Protein AF-A0A5C6YRK9-F1 (afdb_monomer)

Foldseek 3Di:
DFKDKAFDDDDDDPPDDDPPVSVVVVVVVQVVVVVVQKHWDDKDKDKDWDAFDCPPPNPDGDHTDIDITIMTMIGGD

Solvent-accessible surface area (backbone atoms only — not comparable to full-atom values): 4756 Å² total; per-residue (Å²): 126,66,63,49,77,44,83,58,82,86,87,77,67,96,87,54,72,74,64,63,57,53,51,50,55,52,49,55,52,51,50,58,40,41,78,71,49,31,39,83,73,49,78,44,80,46,78,43,81,44,74,42,60,76,44,94,56,93,84,50,78,48,69,71,41,78,47,74,45,43,30,41,35,27,34,56,107

Secondary structure (DSSP, 8-state):
--EEEEE------TTS-HHHHHHHHHHHHHHHHHHTTEEEEEEEEEEEEE---B-SSTT-BPPPEEEEEEEEEEEE-

Radius of gyration: 17.53 Å; Cα contacts (8 Å, |Δi|>4): 106; chains: 1; bounding box: 26×40×44 Å

pLDDT: mean 83.32, std 14.99, range [54.03, 98.38]

Organism: NCBI:txid153267

Structure (mmCIF, N/CA/C/O backbone):
data_AF-A0A5C6YRK9-F1
#
_entry.id   AF-A0A5C6YRK9-F1
#
loop_
_atom_site.group_PDB
_atom_site.id
_atom_site.type_symbol
_atom_site.label_atom_id
_atom_site.label_alt_id
_atom_site.label_comp_id
_atom_site.label_asym_id
_atom_site.label_entity_id
_atom_site.label_seq_id
_atom_site.pdbx_PDB_ins_code
_atom_site.Cartn_x
_atom_site.Cartn_y
_atom_site.Cartn_z
_atom_site.occupancy
_atom_site.B_iso_or_equiv
_atom_site.auth_seq_id
_atom_site.auth_comp_id
_atom_site.auth_asym_id
_atom_site.auth_atom_id
_atom_site.pdbx_PDB_model_num
ATOM 1 N N . MET A 1 1 ? -14.674 -9.661 4.493 1.00 81.56 1 MET A N 1
ATOM 2 C CA . MET A 1 1 ? -13.262 -10.039 4.252 1.00 81.56 1 MET A CA 1
ATOM 3 C C . MET A 1 1 ? -12.371 -9.384 5.297 1.00 81.56 1 MET A C 1
ATOM 5 O O . MET A 1 1 ? -12.658 -8.250 5.662 1.00 81.56 1 MET A O 1
ATOM 9 N N . LYS A 1 2 ? -11.342 -10.097 5.785 1.00 93.94 2 LYS A N 1
ATOM 10 C CA . LYS A 1 2 ? -10.398 -9.608 6.812 1.00 93.94 2 LYS A CA 1
ATOM 11 C C . LYS A 1 2 ? -9.277 -8.743 6.222 1.00 93.94 2 LYS A C 1
ATOM 13 O O . LYS A 1 2 ? -8.906 -7.743 6.824 1.00 93.94 2 LYS A O 1
ATOM 18 N N . TYR A 1 3 ? -8.792 -9.102 5.036 1.00 97.19 3 TYR A N 1
ATOM 19 C CA . TYR A 1 3 ? -7.698 -8.418 4.346 1.00 97.19 3 TYR A CA 1
ATOM 20 C C . TYR A 1 3 ? -8.136 -7.915 2.971 1.00 97.19 3 TYR A C 1
ATOM 22 O O . TYR A 1 3 ? -9.053 -8.476 2.364 1.00 97.19 3 TYR A O 1
ATOM 30 N N . LYS A 1 4 ? -7.449 -6.883 2.484 1.00 97.06 4 LYS A N 1
ATOM 31 C CA . LYS A 1 4 ? -7.525 -6.373 1.113 1.00 97.06 4 LYS A CA 1
ATOM 32 C C . LYS A 1 4 ? -6.108 -6.253 0.567 1.00 97.06 4 LYS A C 1
ATOM 34 O O . LYS A 1 4 ? -5.237 -5.724 1.250 1.00 97.06 4 LYS A O 1
ATOM 39 N N . VAL A 1 5 ? -5.888 -6.746 -0.647 1.00 96.94 5 VAL A N 1
ATOM 40 C CA . VAL A 1 5 ? -4.584 -6.729 -1.319 1.00 96.94 5 VAL A CA 1
ATOM 41 C C . VAL A 1 5 ? -4.763 -6.066 -2.675 1.00 96.94 5 VAL A C 1
ATOM 43 O O . VAL A 1 5 ? -5.680 -6.431 -3.410 1.00 96.94 5 VAL A O 1
ATOM 46 N N . ILE A 1 6 ? -3.933 -5.073 -2.986 1.00 95.44 6 ILE A N 1
ATOM 47 C CA . ILE A 1 6 ? -4.014 -4.317 -4.242 1.00 95.44 6 ILE A CA 1
ATOM 48 C C . ILE A 1 6 ? -2.629 -4.169 -4.877 1.00 95.44 6 ILE A C 1
ATOM 50 O O . ILE A 1 6 ? -1.657 -3.992 -4.142 1.00 95.44 6 ILE A O 1
ATOM 54 N N . PRO A 1 7 ? -2.516 -4.189 -6.214 1.00 93.62 7 PRO A N 1
ATOM 55 C CA . PRO A 1 7 ? -1.253 -3.918 -6.884 1.00 93.62 7 PRO A CA 1
ATOM 56 C C . PRO A 1 7 ? -0.846 -2.454 -6.716 1.00 93.62 7 PRO A C 1
ATOM 58 O O . PRO A 1 7 ? -1.678 -1.548 -6.797 1.00 93.62 7 PRO A O 1
ATOM 61 N N . PHE A 1 8 ? 0.4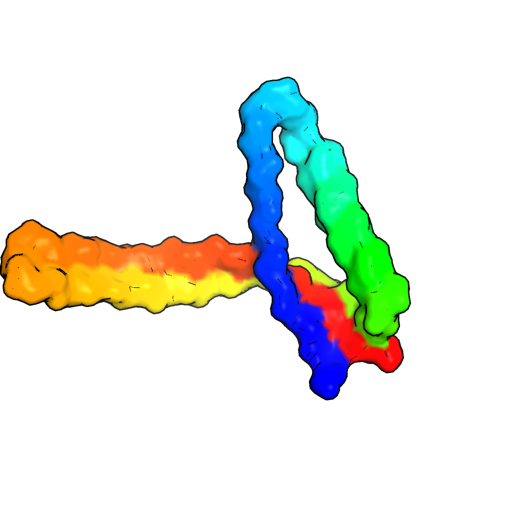49 -2.233 -6.517 1.00 92.38 8 PHE A N 1
ATOM 62 C CA . PHE A 1 8 ? 1.067 -0.917 -6.545 1.00 92.38 8 PHE A CA 1
ATOM 63 C C . PHE A 1 8 ? 2.104 -0.865 -7.662 1.00 92.38 8 PHE A C 1
ATOM 65 O O . PHE A 1 8 ? 3.170 -1.475 -7.588 1.00 92.38 8 PHE A O 1
ATOM 72 N N . SER A 1 9 ? 1.762 -0.122 -8.709 1.00 83.25 9 SER A N 1
ATOM 73 C CA . SER A 1 9 ? 2.637 0.183 -9.834 1.00 83.25 9 SER A CA 1
ATOM 74 C C . SER A 1 9 ? 2.741 1.693 -9.967 1.00 83.25 9 SER A C 1
ATOM 76 O O . SER A 1 9 ? 1.715 2.366 -10.095 1.00 83.25 9 SER A O 1
ATOM 78 N N . THR A 1 10 ? 3.958 2.222 -9.970 1.00 74.50 10 THR A N 1
ATOM 79 C CA . THR A 1 10 ? 4.201 3.634 -10.263 1.00 74.50 10 THR A CA 1
ATOM 80 C C . THR A 1 10 ? 4.658 3.781 -11.705 1.00 74.50 10 THR A C 1
ATOM 82 O O . THR A 1 10 ? 5.463 2.996 -12.203 1.00 74.50 10 THR A O 1
ATOM 85 N N . TYR A 1 11 ? 4.115 4.780 -12.395 1.00 66.62 11 TYR A N 1
ATOM 86 C CA . TYR A 1 11 ? 4.594 5.187 -13.711 1.00 66.62 11 TYR A CA 1
ATOM 87 C C . TYR A 1 11 ? 5.415 6.458 -13.523 1.00 66.62 11 TYR A C 1
ATOM 89 O O . TYR A 1 11 ? 4.901 7.455 -13.010 1.00 66.62 11 TYR A O 1
ATOM 97 N N . ILE A 1 12 ? 6.696 6.406 -13.876 1.00 64.62 12 ILE A N 1
ATOM 98 C CA . ILE A 1 12 ? 7.634 7.508 -13.661 1.00 64.62 12 ILE A CA 1
ATOM 99 C C . ILE A 1 12 ? 8.159 7.933 -15.035 1.00 64.62 12 ILE A C 1
ATOM 101 O O . ILE A 1 12 ? 8.818 7.149 -15.712 1.00 64.62 12 ILE A O 1
ATOM 105 N N . ASP A 1 13 ? 7.860 9.165 -15.458 1.00 61.69 13 ASP A N 1
ATOM 106 C CA . ASP A 1 13 ? 8.599 9.812 -16.550 1.00 61.69 13 ASP A CA 1
ATOM 107 C C . ASP A 1 13 ? 9.958 10.247 -15.982 1.00 61.69 13 ASP A C 1
ATOM 109 O O . ASP A 1 13 ? 10.030 10.842 -14.905 1.00 61.69 13 ASP A O 1
ATOM 113 N N . HIS A 1 14 ? 11.042 9.948 -16.697 1.00 59.94 14 HIS A N 1
ATOM 114 C CA . HIS A 1 14 ? 12.438 10.059 -16.256 1.00 59.94 14 HIS A CA 1
ATOM 115 C C . HIS A 1 14 ? 12.866 11.494 -15.865 1.00 59.94 14 HIS A C 1
ATOM 117 O O . HIS A 1 14 ? 13.992 11.709 -15.423 1.00 59.94 14 HIS A O 1
ATOM 123 N N . ARG A 1 15 ? 11.988 12.488 -16.050 1.00 61.09 15 ARG A N 1
ATOM 124 C CA . ARG A 1 15 ? 12.263 13.927 -15.945 1.00 61.09 15 ARG A CA 1
ATOM 125 C C . ARG A 1 15 ? 11.885 14.574 -14.609 1.00 61.09 15 ARG A C 1
ATOM 127 O O . ARG A 1 15 ? 12.257 15.723 -14.390 1.00 61.09 15 ARG A O 1
ATOM 134 N N . ALA A 1 16 ? 11.179 13.883 -13.713 1.00 55.72 16 ALA A N 1
ATOM 135 C CA . ALA A 1 16 ? 10.741 14.448 -12.434 1.00 55.72 16 ALA A CA 1
ATOM 136 C C . ALA A 1 16 ? 11.304 13.664 -11.235 1.00 55.72 16 ALA A C 1
ATOM 138 O O . ALA A 1 16 ? 11.416 12.443 -11.275 1.00 55.72 16 ALA A O 1
ATOM 139 N N . GLY A 1 17 ? 11.679 14.377 -10.166 1.00 56.59 17 GLY A N 1
ATOM 140 C CA . GLY A 1 17 ? 12.378 13.838 -8.991 1.00 56.59 17 GLY A CA 1
ATOM 141 C C . GLY A 1 17 ? 11.816 12.506 -8.464 1.00 56.59 17 GLY A C 1
ATOM 142 O O . GLY A 1 17 ? 10.680 12.430 -7.995 1.00 56.59 17 GLY A O 1
ATOM 143 N N . PHE A 1 18 ? 12.671 11.480 -8.522 1.00 72.38 18 PHE A N 1
ATOM 144 C CA . PHE A 1 18 ? 12.370 10.045 -8.450 1.00 72.38 18 PHE A CA 1
ATOM 145 C C . PHE A 1 18 ? 11.600 9.563 -7.208 1.00 72.38 18 PHE A C 1
ATOM 147 O O . PHE A 1 18 ? 10.677 8.765 -7.329 1.00 72.38 18 PHE A O 1
ATOM 154 N N . SER A 1 19 ? 11.977 9.996 -6.004 1.00 76.19 19 SER A N 1
ATOM 155 C CA . SER A 1 19 ? 11.464 9.401 -4.757 1.00 76.19 19 SER A CA 1
ATOM 156 C C . SER A 1 19 ? 10.237 10.119 -4.198 1.00 76.19 19 SER A C 1
ATOM 158 O O . SER A 1 19 ? 9.332 9.478 -3.665 1.00 76.19 19 SER A O 1
ATOM 160 N N . LYS A 1 20 ? 10.168 11.447 -4.351 1.00 83.19 20 LYS A N 1
ATOM 161 C CA . LYS A 1 20 ? 9.083 12.264 -3.789 1.00 83.19 20 LYS A CA 1
ATOM 162 C C . LYS A 1 20 ? 7.738 11.972 -4.455 1.00 83.19 20 LYS A C 1
ATOM 164 O O . LYS A 1 20 ? 6.731 11.870 -3.763 1.00 83.19 20 LYS A O 1
ATOM 169 N N . LEU A 1 21 ? 7.718 11.821 -5.780 1.00 84.56 21 LEU A N 1
ATOM 170 C CA . LEU A 1 21 ? 6.484 11.524 -6.515 1.00 84.56 21 LEU A CA 1
ATOM 171 C C . LEU A 1 21 ? 5.950 10.126 -6.196 1.00 84.56 21 LEU A C 1
ATOM 173 O O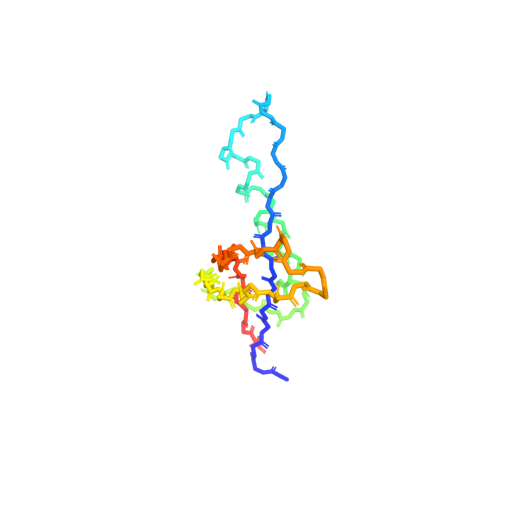 . LEU A 1 21 ? 4.749 9.963 -6.000 1.00 84.56 21 LEU A O 1
ATOM 177 N N . VAL A 1 22 ? 6.841 9.141 -6.079 1.00 85.69 22 VAL A N 1
ATOM 178 C CA . VAL A 1 22 ? 6.483 7.776 -5.669 1.00 85.69 22 VAL A CA 1
ATOM 179 C C . VAL A 1 22 ? 5.910 7.768 -4.252 1.00 85.69 22 VAL A C 1
ATOM 181 O O . VAL A 1 22 ? 4.862 7.166 -4.025 1.00 85.69 22 VAL A O 1
ATOM 184 N N . ALA A 1 23 ? 6.553 8.473 -3.315 1.00 89.31 23 ALA A N 1
ATOM 185 C CA . ALA A 1 23 ? 6.065 8.593 -1.944 1.00 89.31 23 ALA A CA 1
ATOM 186 C C . ALA A 1 23 ? 4.675 9.246 -1.887 1.00 89.31 23 ALA A C 1
ATOM 188 O O . ALA A 1 23 ? 3.790 8.727 -1.212 1.00 89.31 23 ALA A O 1
ATOM 189 N N . LEU A 1 24 ? 4.455 10.321 -2.653 1.00 91.25 24 LEU A N 1
ATOM 190 C CA . LEU A 1 24 ? 3.162 11.003 -2.715 1.00 91.25 24 LEU A CA 1
ATOM 191 C C . LEU A 1 24 ? 2.056 10.098 -3.283 1.00 91.25 24 LEU A C 1
ATOM 193 O O . LEU A 1 24 ? 0.960 10.049 -2.732 1.00 91.25 24 LEU A O 1
ATOM 197 N N . GLN A 1 25 ? 2.332 9.358 -4.361 1.00 89.81 25 GLN A N 1
ATOM 198 C CA . GLN A 1 25 ? 1.366 8.416 -4.941 1.00 89.81 25 GLN A CA 1
ATOM 199 C C . GLN A 1 25 ? 1.009 7.293 -3.961 1.00 89.81 25 GLN A C 1
ATOM 201 O O . GLN A 1 25 ? -0.158 6.910 -3.850 1.00 89.81 25 GLN A O 1
ATOM 206 N N . LEU A 1 26 ? 2.002 6.778 -3.232 1.00 93.31 26 LEU A N 1
ATOM 207 C CA . LEU A 1 26 ? 1.781 5.767 -2.204 1.00 93.31 26 LEU A CA 1
ATOM 208 C C . LEU A 1 26 ? 0.922 6.317 -1.055 1.00 93.31 26 LEU A C 1
ATOM 210 O O . LEU A 1 26 ? -0.052 5.677 -0.660 1.00 93.31 26 LEU A O 1
ATOM 214 N N . GLU A 1 27 ? 1.244 7.512 -0.557 1.00 95.50 27 GLU A N 1
ATOM 215 C CA . GLU A 1 27 ? 0.498 8.193 0.506 1.00 95.50 27 GLU A CA 1
ATOM 216 C C . GLU A 1 27 ? -0.964 8.437 0.108 1.00 95.50 27 GLU A C 1
ATOM 218 O O . GLU A 1 27 ? -1.880 8.072 0.847 1.00 95.50 27 GLU A O 1
ATOM 223 N N . GLN A 1 28 ? -1.205 8.972 -1.092 1.00 95.25 28 GLN A N 1
ATOM 224 C CA . GLN A 1 28 ? -2.554 9.199 -1.620 1.00 95.25 28 GLN A CA 1
ATOM 225 C C . GLN A 1 28 ? -3.373 7.906 -1.678 1.00 95.25 28 GLN A C 1
ATOM 227 O O . GLN A 1 28 ? -4.559 7.896 -1.336 1.00 95.25 28 GLN A O 1
ATOM 232 N N . LEU A 1 29 ? -2.746 6.801 -2.085 1.00 95.19 29 LEU A N 1
ATOM 233 C CA . LEU A 1 29 ? -3.408 5.506 -2.160 1.00 95.19 29 LEU A CA 1
ATOM 234 C C . LEU A 1 29 ? -3.755 4.971 -0.765 1.00 95.19 29 LEU A C 1
ATOM 236 O O . LEU A 1 29 ? -4.875 4.506 -0.553 1.00 95.19 29 LEU A O 1
ATOM 240 N N . ILE A 1 30 ? -2.827 5.070 0.190 1.00 97.00 30 ILE A N 1
ATOM 241 C CA . ILE A 1 30 ? -3.059 4.677 1.586 1.00 97.00 30 ILE A CA 1
ATOM 242 C C . ILE A 1 30 ? -4.212 5.490 2.190 1.00 97.00 30 ILE A C 1
ATOM 244 O O . ILE A 1 30 ? -5.134 4.898 2.759 1.00 97.00 30 ILE A O 1
ATOM 248 N N . ASN A 1 31 ? -4.211 6.813 2.011 1.00 97.94 31 ASN A N 1
ATOM 249 C CA . ASN A 1 31 ? -5.252 7.703 2.530 1.00 97.94 31 ASN A CA 1
ATOM 250 C C . ASN A 1 31 ? -6.629 7.362 1.948 1.00 97.94 31 ASN A C 1
ATOM 252 O O . ASN A 1 31 ? -7.578 7.149 2.706 1.00 97.94 31 ASN A O 1
ATOM 256 N N . LYS A 1 32 ? -6.714 7.161 0.627 1.00 97.56 32 LYS A N 1
ATOM 257 C CA . LYS A 1 32 ? -7.946 6.741 -0.056 1.00 97.56 32 LYS A CA 1
ATOM 258 C C . LYS A 1 32 ? -8.555 5.473 0.549 1.00 97.56 32 LYS A C 1
ATOM 260 O O . LYS A 1 32 ? -9.771 5.383 0.702 1.00 97.56 32 LYS A O 1
ATOM 265 N N . TYR A 1 33 ? -7.747 4.463 0.877 1.00 97.00 33 TYR A N 1
ATOM 266 C CA . TYR A 1 33 ? -8.272 3.235 1.488 1.00 97.00 33 TYR A CA 1
ATOM 267 C C . TYR A 1 33 ? -8.553 3.386 2.985 1.00 97.00 33 TYR A C 1
ATOM 269 O O . TYR A 1 33 ? -9.475 2.738 3.487 1.00 97.00 33 TYR A O 1
ATOM 277 N N . SER A 1 34 ? -7.840 4.275 3.680 1.00 97.56 34 SER A N 1
ATOM 278 C CA . SER A 1 34 ? -8.158 4.639 5.063 1.00 97.56 34 SER A CA 1
ATOM 279 C C . SER A 1 34 ? -9.557 5.231 5.201 1.00 97.56 34 SER A C 1
ATOM 281 O O . SER A 1 34 ? -10.315 4.809 6.082 1.00 97.56 34 SER A O 1
ATOM 283 N N . GLU A 1 35 ? -9.935 6.124 4.287 1.00 97.88 35 GLU A N 1
ATOM 284 C CA . GLU A 1 35 ? -11.282 6.706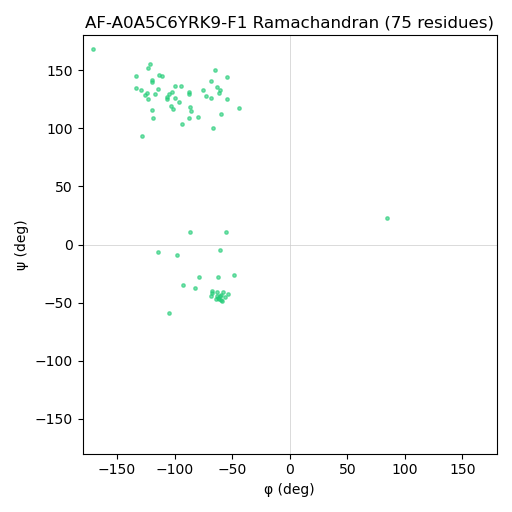 4.197 1.00 97.88 35 GLU A CA 1
ATOM 285 C C . GLU A 1 35 ? -12.361 5.645 3.919 1.00 97.88 35 GLU A C 1
ATOM 287 O O . GLU A 1 35 ? -13.496 5.770 4.366 1.00 97.88 35 GLU A O 1
ATOM 292 N N . GLN A 1 36 ? -11.997 4.542 3.258 1.00 96.62 36 GLN A N 1
ATOM 293 C CA . GLN A 1 36 ? -12.884 3.405 2.978 1.00 96.62 36 GLN A CA 1
ATOM 294 C C . GLN A 1 36 ? -12.947 2.362 4.110 1.00 96.62 36 GLN A C 1
ATOM 296 O O . GLN A 1 36 ? -13.463 1.260 3.903 1.00 96.62 36 GLN A O 1
ATOM 301 N N . GLY A 1 37 ? -12.397 2.661 5.288 1.00 97.56 37 GLY A N 1
ATOM 302 C CA . GLY A 1 37 ? -12.456 1.759 6.441 1.00 97.56 37 GLY A CA 1
ATOM 303 C C . GLY A 1 37 ? -11.369 0.677 6.472 1.00 97.56 37 GLY A C 1
ATOM 304 O O . GLY A 1 37 ? -11.556 -0.359 7.110 1.00 97.56 37 GLY A O 1
ATOM 305 N N . TRP A 1 38 ? -10.241 0.888 5.789 1.00 98.38 38 TRP A N 1
ATOM 306 C CA . TRP A 1 38 ? -9.104 -0.039 5.791 1.00 98.38 38 TRP A CA 1
ATOM 307 C C . TRP A 1 38 ? -7.898 0.553 6.524 1.00 98.38 38 TRP A C 1
ATOM 309 O O . TRP A 1 38 ? -7.640 1.745 6.446 1.00 98.38 38 TRP A O 1
ATOM 319 N N . THR A 1 39 ? -7.122 -0.269 7.215 1.00 98.12 39 THR A N 1
ATOM 320 C CA . THR A 1 39 ? -5.860 0.133 7.846 1.00 98.12 39 THR A CA 1
ATOM 321 C C . THR A 1 39 ? -4.706 -0.434 7.038 1.00 98.12 39 THR A C 1
ATOM 323 O O . THR A 1 39 ? -4.680 -1.635 6.756 1.00 98.12 39 THR A O 1
ATOM 326 N N . TYR A 1 40 ? -3.765 0.423 6.638 1.00 97.81 40 TYR A N 1
ATOM 327 C CA . TYR A 1 40 ? -2.545 -0.017 5.966 1.00 97.81 40 TYR A CA 1
ATOM 328 C C . TYR A 1 40 ? -1.741 -0.934 6.889 1.00 97.81 40 TYR A C 1
ATOM 330 O O . TYR A 1 40 ? -1.516 -0.602 8.050 1.00 97.81 40 TYR A O 1
ATOM 338 N N . LEU A 1 41 ? -1.331 -2.090 6.366 1.00 97.50 41 LEU A N 1
ATOM 339 C CA . LEU A 1 41 ? -0.526 -3.057 7.102 1.00 97.50 41 LEU A CA 1
ATOM 340 C C . LEU A 1 41 ? 0.928 -3.025 6.633 1.00 97.50 41 LEU A C 1
ATOM 342 O O . LEU A 1 41 ? 1.822 -2.823 7.448 1.00 97.50 41 LEU A O 1
ATOM 346 N N . ARG A 1 42 ? 1.164 -3.272 5.337 1.00 96.56 42 ARG A N 1
ATOM 347 C CA . ARG A 1 42 ? 2.505 -3.336 4.731 1.00 96.56 42 ARG A CA 1
ATOM 348 C C . ARG A 1 42 ? 2.449 -3.423 3.207 1.00 96.56 42 ARG A C 1
ATOM 350 O O . ARG A 1 42 ? 1.398 -3.708 2.635 1.00 96.56 42 ARG A O 1
ATOM 357 N N . MET A 1 43 ? 3.601 -3.247 2.572 1.00 95.62 43 MET A N 1
ATOM 358 C CA . MET A 1 43 ? 3.841 -3.643 1.188 1.00 95.62 43 MET A CA 1
ATOM 359 C C . MET A 1 43 ? 4.466 -5.039 1.169 1.00 95.62 43 MET A C 1
ATOM 361 O O . MET A 1 43 ? 5.361 -5.325 1.960 1.00 95.62 43 MET A O 1
ATOM 365 N N . GLU A 1 44 ? 3.989 -5.890 0.273 1.00 96.06 44 GLU A N 1
ATOM 366 C CA . GLU A 1 44 ? 4.503 -7.230 0.019 1.00 96.06 44 GLU A CA 1
ATOM 367 C C . GLU A 1 44 ? 4.973 -7.343 -1.421 1.00 96.06 44 GLU A C 1
ATOM 369 O O . GLU A 1 44 ? 4.307 -6.862 -2.339 1.00 96.06 44 GLU A O 1
ATOM 374 N N . THR A 1 45 ? 6.091 -8.024 -1.631 1.00 93.94 45 THR A N 1
ATOM 375 C CA . THR A 1 45 ? 6.588 -8.332 -2.970 1.00 93.94 45 THR A CA 1
ATOM 376 C C . THR A 1 45 ? 6.234 -9.776 -3.293 1.00 93.94 45 THR A C 1
ATOM 378 O O . THR A 1 45 ? 6.694 -10.701 -2.631 1.00 93.94 45 THR A O 1
ATOM 381 N N . VAL A 1 46 ? 5.408 -9.972 -4.318 1.00 92.12 46 VAL A N 1
ATOM 382 C CA . VAL A 1 46 ? 4.990 -11.296 -4.785 1.00 92.12 46 VAL A CA 1
ATOM 383 C C . VAL A 1 46 ? 5.702 -11.597 -6.096 1.00 92.12 46 VAL A C 1
ATOM 385 O O . VAL A 1 46 ? 5.614 -10.819 -7.049 1.00 92.12 46 VAL A O 1
ATOM 388 N N . SER A 1 47 ? 6.400 -12.728 -6.149 1.00 88.31 47 SER A N 1
ATOM 389 C CA . SER A 1 47 ? 6.972 -13.283 -7.371 1.00 88.31 47 SER A CA 1
ATOM 390 C C . SER A 1 47 ? 6.065 -14.384 -7.909 1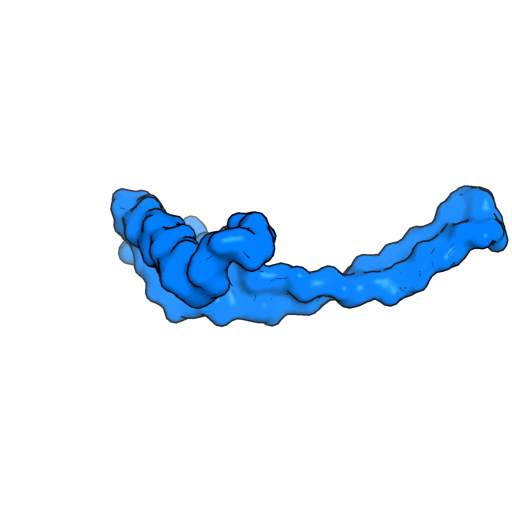.00 88.31 47 SER A C 1
ATOM 392 O O . SER A 1 47 ? 5.729 -15.337 -7.211 1.00 88.31 47 SER A O 1
ATOM 394 N N . ASN A 1 48 ? 5.679 -14.260 -9.174 1.00 83.06 48 ASN A N 1
ATOM 395 C CA . ASN A 1 48 ? 4.919 -15.275 -9.885 1.00 83.06 48 ASN A CA 1
ATOM 396 C C . ASN A 1 48 ? 5.767 -15.837 -11.021 1.00 83.06 48 ASN A C 1
ATOM 398 O O . ASN A 1 48 ? 6.369 -15.090 -11.794 1.00 83.06 48 ASN A O 1
ATOM 402 N N . HIS A 1 49 ? 5.780 -17.160 -11.138 1.00 82.06 49 HIS A N 1
ATOM 403 C CA . HIS A 1 49 ? 6.383 -17.845 -12.271 1.00 82.06 49 HIS A CA 1
ATOM 404 C C . HIS A 1 49 ? 5.349 -17.938 -13.388 1.00 82.06 49 HIS A C 1
ATOM 406 O O . HIS A 1 49 ? 4.322 -18.599 -13.245 1.00 82.06 49 HIS A O 1
ATOM 412 N N . VAL A 1 50 ? 5.612 -17.261 -14.501 1.00 78.00 50 VAL A N 1
ATOM 413 C CA . VAL A 1 50 ? 4.813 -17.391 -15.716 1.00 78.00 50 VAL A CA 1
ATOM 414 C C . VAL A 1 50 ? 5.484 -18.449 -16.575 1.00 78.00 50 VAL A C 1
ATOM 416 O O . VAL A 1 50 ? 6.527 -18.190 -17.180 1.00 78.00 50 VAL A O 1
ATOM 419 N N . SER A 1 51 ? 4.899 -19.648 -16.596 1.00 72.25 51 SER A N 1
ATOM 420 C CA . SER A 1 51 ? 5.373 -20.735 -17.448 1.00 72.25 51 SER A CA 1
ATOM 421 C C . SER A 1 51 ? 5.302 -20.327 -18.916 1.00 72.25 51 SER A C 1
ATOM 423 O O . SER A 1 51 ? 4.284 -19.816 -19.396 1.00 72.25 51 SER A O 1
ATOM 425 N N . GLY A 1 52 ? 6.383 -20.585 -19.639 1.00 64.31 52 GLY A N 1
ATOM 426 C CA . GLY A 1 52 ? 6.448 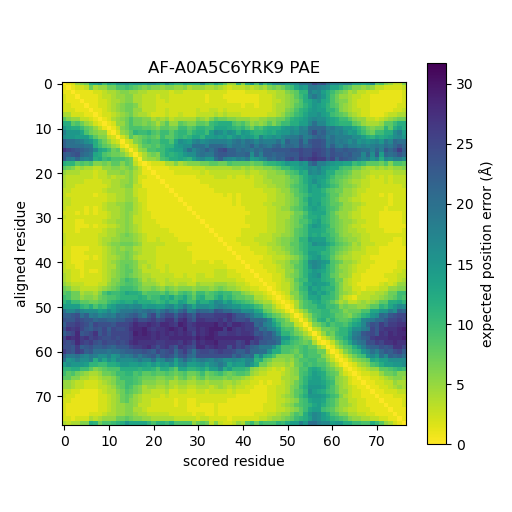-20.443 -21.078 1.00 64.31 52 GLY A CA 1
ATOM 427 C C . GLY A 1 52 ? 5.418 -21.346 -21.741 1.00 64.31 52 GLY A C 1
ATOM 428 O O . GLY A 1 52 ? 5.527 -22.571 -21.700 1.00 64.31 52 GLY A O 1
ATOM 429 N N . ASN A 1 53 ? 4.398 -20.763 -22.369 1.00 58.44 53 ASN A N 1
ATOM 430 C CA . ASN A 1 53 ? 3.469 -21.564 -23.152 1.00 58.44 53 ASN A CA 1
ATOM 431 C C . ASN A 1 53 ? 4.171 -22.003 -24.447 1.00 58.44 53 ASN A C 1
ATOM 433 O O . ASN A 1 53 ? 4.705 -21.163 -25.180 1.00 58.44 53 ASN A O 1
ATOM 437 N N . LYS A 1 54 ? 4.164 -23.308 -24.744 1.00 55.06 54 LYS A N 1
ATOM 438 C CA . LYS A 1 54 ? 4.563 -23.812 -26.064 1.00 55.06 54 LYS A CA 1
ATOM 439 C C . LYS A 1 54 ? 3.516 -23.326 -27.057 1.00 55.06 54 LYS A C 1
ATOM 441 O O . LYS A 1 54 ? 2.428 -23.887 -27.146 1.00 55.06 54 LYS A O 1
ATOM 446 N N . GLY A 1 55 ? 3.837 -22.260 -27.786 1.00 54.03 55 GLY A N 1
ATOM 447 C CA . GLY A 1 55 ? 3.014 -21.826 -28.904 1.00 54.03 55 GLY A CA 1
ATOM 448 C C . GLY A 1 55 ? 2.807 -22.983 -29.883 1.00 54.03 55 GLY A C 1
ATOM 449 O O . GLY A 1 55 ? 3.709 -23.788 -30.113 1.00 54.03 55 GLY A O 1
ATOM 450 N N . PHE A 1 56 ? 1.614 -23.044 -30.476 1.00 59.25 56 PHE A N 1
ATOM 451 C CA . PHE A 1 56 ? 1.238 -23.981 -31.544 1.00 59.25 56 PHE A CA 1
ATOM 452 C C . PHE A 1 56 ? 2.279 -24.036 -32.686 1.00 59.25 56 PHE A C 1
ATOM 454 O O . PHE A 1 56 ? 2.470 -25.069 -33.323 1.00 59.25 56 PHE A O 1
ATOM 461 N N . PHE A 1 57 ? 3.035 -22.952 -32.885 1.00 60.44 57 PHE A N 1
ATOM 462 C CA . PHE A 1 57 ? 4.225 -22.921 -33.725 1.00 60.44 57 PHE A CA 1
ATOM 463 C C . PHE A 1 57 ? 5.464 -23.323 -32.920 1.00 60.44 57 PHE A C 1
ATOM 465 O O . PHE A 1 57 ? 5.972 -22.546 -32.110 1.00 60.44 57 PHE A O 1
ATOM 472 N N . ARG A 1 58 ? 5.994 -24.516 -33.216 1.00 56.59 58 ARG A N 1
ATOM 473 C CA . ARG A 1 58 ? 7.210 -25.143 -32.649 1.00 56.59 58 ARG A CA 1
ATOM 474 C C . ARG A 1 58 ? 8.515 -24.315 -32.752 1.00 56.59 58 ARG A C 1
ATOM 476 O O . ARG A 1 58 ? 9.582 -24.849 -32.479 1.00 56.59 58 ARG A O 1
ATOM 483 N N . PHE A 1 59 ? 8.445 -23.036 -33.121 1.00 59.19 59 PHE A N 1
ATOM 484 C CA . PHE A 1 59 ? 9.580 -22.135 -33.329 1.00 59.19 59 PHE A CA 1
ATOM 485 C C . PHE A 1 59 ? 9.662 -20.968 -32.331 1.00 59.19 59 PHE A C 1
ATOM 487 O O . PHE A 1 59 ? 10.658 -20.253 -32.339 1.00 59.19 59 PHE A O 1
ATOM 494 N N . GLN A 1 60 ? 8.674 -20.768 -31.450 1.00 56.09 60 GLN A N 1
ATOM 495 C CA . GLN A 1 60 ? 8.762 -19.758 -30.384 1.00 56.09 60 GLN A CA 1
ATOM 496 C C . GLN A 1 60 ? 8.452 -20.381 -29.024 1.00 56.09 60 GLN A C 1
ATOM 498 O O . GLN A 1 60 ? 7.302 -20.465 -28.593 1.00 56.09 60 GLN A O 1
ATOM 503 N N . VAL A 1 61 ? 9.507 -20.815 -28.335 1.00 58.53 61 VAL A N 1
ATOM 504 C CA . VAL A 1 61 ? 9.444 -21.080 -26.897 1.00 58.53 61 VAL A CA 1
ATOM 505 C C . VAL A 1 61 ? 9.550 -19.722 -26.209 1.00 58.53 61 VAL A C 1
ATOM 507 O O . VAL A 1 61 ? 10.602 -19.087 -26.265 1.00 58.53 61 VAL A O 1
ATOM 510 N N . LYS A 1 62 ? 8.463 -19.240 -25.596 1.00 65.25 62 LYS A N 1
ATOM 511 C CA . LYS A 1 62 ? 8.587 -18.125 -24.650 1.00 65.25 62 LYS A CA 1
ATOM 512 C C . LYS A 1 62 ? 9.332 -18.656 -23.422 1.00 65.25 62 LYS A C 1
ATOM 514 O O . LYS A 1 62 ? 8.902 -19.683 -22.901 1.00 65.25 62 LYS A O 1
ATOM 519 N N . PRO A 1 63 ? 10.435 -18.027 -22.991 1.00 69.44 63 PRO A N 1
ATOM 520 C CA . PRO A 1 63 ? 11.134 -18.463 -21.793 1.00 69.44 63 PRO A CA 1
ATOM 521 C C . PRO A 1 63 ? 10.238 -18.272 -20.569 1.00 69.44 63 PRO A C 1
ATOM 523 O O . PRO A 1 63 ? 9.416 -17.349 -20.524 1.00 69.44 63 PRO A O 1
ATOM 526 N N . ASP A 1 64 ? 10.425 -19.132 -19.570 1.00 73.75 64 ASP A N 1
ATOM 527 C CA . ASP A 1 64 ? 9.825 -18.933 -18.257 1.00 73.75 64 ASP A CA 1
ATOM 528 C C . ASP A 1 64 ? 10.229 -17.552 -17.743 1.00 73.75 64 ASP A C 1
ATOM 530 O O . ASP A 1 64 ? 11.406 -17.190 -17.718 1.00 73.75 64 ASP A O 1
ATOM 534 N N . THR A 1 65 ? 9.231 -16.752 -17.384 1.00 78.56 65 THR A N 1
ATOM 535 C CA . THR A 1 65 ? 9.446 -15.376 -16.939 1.00 78.56 65 THR A CA 1
ATOM 536 C C . THR A 1 65 ? 8.975 -15.248 -15.502 1.00 78.56 65 THR A C 1
ATOM 538 O O . THR A 1 65 ? 7.852 -15.628 -15.171 1.00 78.56 65 THR A O 1
ATOM 541 N N . VAL A 1 66 ? 9.821 -14.692 -14.638 1.00 82.31 66 VAL A N 1
ATOM 542 C CA . VAL A 1 66 ? 9.415 -14.315 -13.282 1.00 8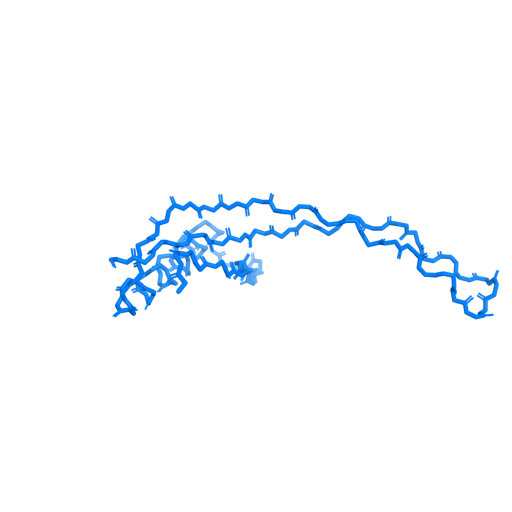2.31 66 VAL A CA 1
ATOM 543 C C . VAL A 1 66 ? 8.842 -12.907 -13.341 1.00 82.31 66 VAL A C 1
ATOM 545 O O . VAL A 1 66 ? 9.539 -11.959 -13.697 1.00 82.31 66 VAL A O 1
ATOM 548 N N . MET A 1 67 ? 7.566 -12.767 -12.992 1.00 84.62 67 MET A N 1
ATOM 549 C CA . MET A 1 67 ? 6.939 -11.466 -12.795 1.00 84.62 67 MET A CA 1
ATOM 550 C C . MET A 1 67 ? 6.964 -11.122 -11.314 1.00 84.62 67 MET A C 1
ATOM 552 O O . MET A 1 67 ? 6.439 -11.865 -10.487 1.00 84.62 67 MET A O 1
ATOM 556 N N . VAL A 1 68 ? 7.565 -9.983 -10.986 1.00 88.00 68 VAL A N 1
ATOM 557 C CA . VAL A 1 68 ? 7.589 -9.441 -9.627 1.00 88.00 68 VAL A CA 1
ATOM 558 C C . VAL A 1 68 ? 6.572 -8.312 -9.545 1.00 88.00 68 VAL A C 1
ATOM 560 O O . VAL A 1 68 ? 6.526 -7.441 -10.411 1.00 88.00 68 VAL A O 1
ATOM 563 N N . SER A 1 69 ? 5.724 -8.333 -8.524 1.00 90.31 69 SER A N 1
ATOM 564 C CA . SER A 1 69 ? 4.715 -7.302 -8.294 1.00 90.31 69 SER A CA 1
ATOM 565 C C . SER A 1 69 ? 4.719 -6.873 -6.838 1.00 90.31 69 SER A C 1
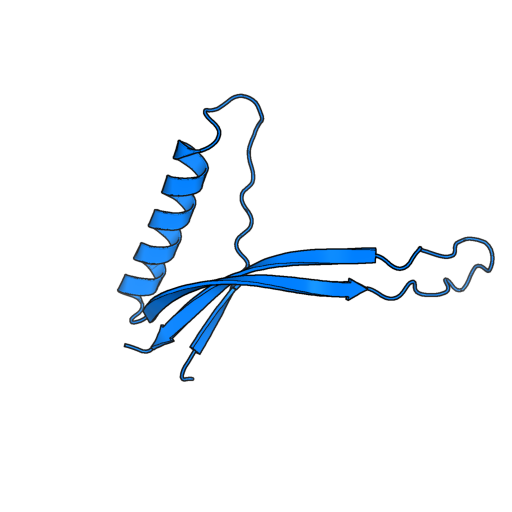ATOM 567 O O . SER A 1 69 ? 4.727 -7.707 -5.935 1.00 90.31 69 SER A O 1
ATOM 569 N N . ASN A 1 70 ? 4.678 -5.562 -6.615 1.00 93.19 70 ASN A N 1
ATOM 570 C CA . ASN A 1 70 ? 4.475 -5.003 -5.287 1.00 93.19 70 ASN A CA 1
ATOM 571 C C . ASN A 1 70 ? 2.977 -4.875 -5.021 1.00 93.19 70 ASN A C 1
ATOM 573 O O . ASN A 1 70 ? 2.224 -4.361 -5.850 1.00 93.19 70 ASN A O 1
ATOM 577 N N . MET A 1 71 ? 2.553 -5.356 -3.862 1.00 95.56 71 MET A N 1
ATOM 578 C CA . MET A 1 71 ? 1.168 -5.401 -3.429 1.00 95.56 71 MET A CA 1
ATOM 579 C C . MET A 1 71 ? 1.042 -4.684 -2.090 1.00 95.56 71 MET A C 1
ATOM 581 O O . MET A 1 71 ? 1.781 -4.975 -1.154 1.00 95.56 71 MET A O 1
ATOM 585 N N . LEU A 1 72 ? 0.092 -3.767 -1.958 1.00 97.00 72 LEU A N 1
ATOM 586 C CA . LEU A 1 72 ? -0.234 -3.167 -0.668 1.00 97.00 72 LEU A CA 1
ATOM 587 C C . LEU A 1 72 ? -1.275 -4.025 0.036 1.00 97.00 72 LEU A C 1
ATOM 589 O O . LEU A 1 72 ? -2.315 -4.361 -0.537 1.00 97.00 72 LEU A O 1
ATOM 593 N N . VAL A 1 73 ? -0.991 -4.354 1.290 1.00 98.00 73 VAL A N 1
ATOM 594 C CA . VAL A 1 73 ? -1.855 -5.143 2.156 1.00 98.00 73 VAL A CA 1
ATOM 595 C C . VAL A 1 73 ? -2.518 -4.219 3.163 1.00 98.00 73 VAL A C 1
ATOM 597 O O . VAL A 1 73 ? -1.861 -3.449 3.865 1.00 98.00 73 VAL A O 1
ATOM 600 N N . PHE A 1 74 ? -3.833 -4.344 3.258 1.00 98.25 74 PHE A N 1
ATOM 601 C CA . PHE A 1 74 ? -4.662 -3.654 4.226 1.00 98.25 74 PHE A CA 1
ATOM 602 C C . PHE A 1 74 ? -5.458 -4.660 5.053 1.00 98.25 74 PHE A C 1
ATOM 604 O O . PHE A 1 74 ? -5.814 -5.742 4.577 1.00 98.25 74 PHE A O 1
ATOM 611 N N . ILE A 1 75 ? -5.790 -4.275 6.279 1.00 98.25 75 ILE A N 1
ATOM 612 C CA . ILE A 1 75 ? -6.702 -5.001 7.163 1.00 98.25 75 ILE A CA 1
ATOM 613 C C . ILE A 1 75 ? -7.967 -4.172 7.381 1.00 98.25 75 ILE A C 1
ATOM 615 O O . ILE A 1 75 ? -7.916 -2.942 7.360 1.00 98.25 75 ILE A O 1
ATOM 619 N N . LYS A 1 76 ? -9.120 -4.825 7.523 1.00 96.69 76 LYS A N 1
ATOM 620 C CA . LYS A 1 76 ? -10.368 -4.121 7.836 1.00 96.69 76 LYS A CA 1
ATOM 621 C C . LYS A 1 76 ? -10.246 -3.450 9.215 1.00 96.69 76 LYS A C 1
ATOM 623 O O . LYS A 1 76 ? -9.722 -4.093 10.125 1.00 96.69 76 LYS A O 1
ATOM 628 N N . LYS A 1 77 ? -10.681 -2.188 9.330 1.00 91.62 77 LYS A N 1
ATOM 629 C CA . LYS A 1 77 ? -10.829 -1.504 10.625 1.00 91.62 77 LYS A CA 1
ATOM 630 C C . LYS A 1 77 ? -11.840 -2.225 11.514 1.00 91.62 77 LYS A C 1
ATOM 632 O O . LYS A 1 77 ? -12.802 -2.812 10.958 1.00 91.62 77 LYS A O 1
#

Mean predicted aligned error: 8.27 Å

Sequence (77 aa):
MKYKVIPFSTYIDHRAGFSKLVALQLEQLINKYSEQGWTYLRMETVSNHVSGNKGFFRFQVKPDTVMVSNMLVFIKK

Nearest PDB structu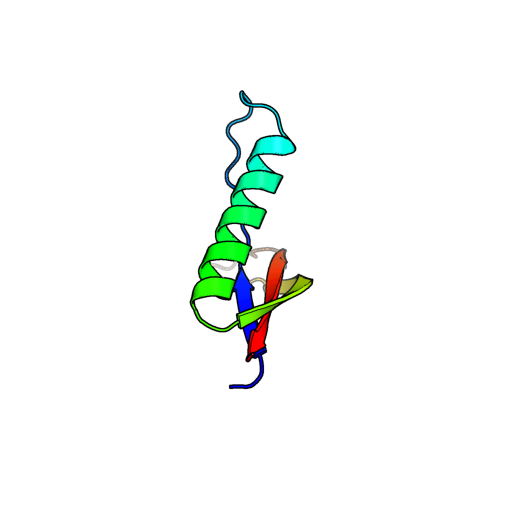res (foldseek):
  1yb2-assembly1_A-2  TM=5.127E-01  e=1.222E-01  Thermoplasma acidophilum DSM 1728
  8y6v-assembly1_C  TM=4.803E-01  e=3.509E-01  Phikzv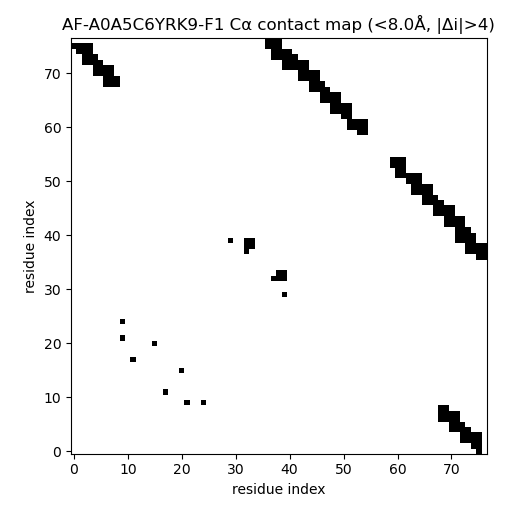irus phiKZ
  4a2a-assembly2_B  TM=4.180E-01  e=2.272E-01  Thermotoga maritima
  2vl0-assembly2_H  TM=6.076E-01  e=4.756E+00  Dickeya chrysanthemi
  2yks-assembly1_B  TM=5.345E-01  e=5.730E+00  Dickeya chrysanthemi